Protein AF-A0A5R9KW69-F1 (afdb_monomer_lite)

Radius of gyration: 17.59 Å; chains: 1; bounding box: 43×41×33 Å

Structure (mmCIF, N/CA/C/O backbone):
data_AF-A0A5R9KW69-F1
#
_entry.id   AF-A0A5R9KW69-F1
#
loop_
_atom_site.group_PDB
_atom_site.id
_atom_site.type_symbol
_atom_site.label_atom_id
_atom_site.label_alt_id
_atom_site.label_comp_id
_atom_site.label_asym_id
_atom_site.label_entity_id
_atom_site.label_seq_id
_atom_site.pdbx_PDB_ins_code
_atom_site.Cartn_x
_atom_site.Cartn_y
_atom_site.Cartn_z
_atom_site.occupancy
_atom_site.B_iso_or_equiv
_atom_site.auth_seq_id
_atom_site.auth_comp_id
_atom_site.auth_asym_id
_atom_site.auth_atom_id
_atom_site.pdbx_PDB_model_num
ATOM 1 N N . MET A 1 1 ? -16.161 -4.107 -1.579 1.00 46.84 1 MET A N 1
ATOM 2 C CA . MET A 1 1 ? -14.809 -4.065 -2.182 1.00 46.84 1 MET A CA 1
ATOM 3 C C . MET A 1 1 ? -14.684 -3.050 -3.328 1.00 46.84 1 MET A C 1
ATOM 5 O O . MET A 1 1 ? -13.888 -2.130 -3.202 1.00 46.84 1 MET A O 1
ATOM 9 N N . SER A 1 2 ? -15.476 -3.131 -4.410 1.00 54.00 2 SER A N 1
ATOM 10 C CA . SER A 1 2 ? -15.239 -2.339 -5.645 1.00 54.00 2 SER A CA 1
ATOM 11 C C . SER A 1 2 ? -15.388 -0.804 -5.541 1.00 54.00 2 SER A C 1
ATOM 13 O O . SER A 1 2 ? -14.852 -0.079 -6.375 1.00 54.00 2 SER A O 1
ATOM 15 N N . THR A 1 3 ? -16.102 -0.280 -4.543 1.00 61.78 3 THR A N 1
ATOM 16 C CA . THR A 1 3 ? -16.333 1.169 -4.366 1.00 61.78 3 THR A CA 1
ATOM 17 C C . THR A 1 3 ? -15.214 1.877 -3.596 1.00 61.78 3 THR A C 1
ATOM 19 O O . THR A 1 3 ? -14.902 3.030 -3.895 1.00 61.78 3 THR A O 1
ATOM 22 N N . LEU A 1 4 ? -14.572 1.198 -2.639 1.00 61.28 4 LEU A N 1
ATOM 23 C CA . LEU A 1 4 ? -13.494 1.774 -1.823 1.00 61.28 4 LEU A CA 1
ATOM 24 C C . LEU A 1 4 ? -12.173 1.874 -2.595 1.00 61.28 4 LEU A C 1
ATOM 26 O O . LEU A 1 4 ? -11.487 2.883 -2.481 1.00 61.28 4 LEU A O 1
ATOM 30 N N . VAL A 1 5 ? -11.850 0.899 -3.447 1.00 62.12 5 VAL A N 1
ATOM 31 C CA . VAL A 1 5 ? -10.640 0.961 -4.291 1.00 62.12 5 VAL A CA 1
ATOM 32 C C . VAL A 1 5 ? -10.701 2.162 -5.245 1.00 62.12 5 VAL A C 1
ATOM 34 O O . VAL A 1 5 ? -9.759 2.950 -5.322 1.00 62.12 5 VAL A O 1
ATOM 37 N N . ASN A 1 6 ? -11.857 2.398 -5.878 1.00 72.81 6 ASN A N 1
ATOM 38 C CA . ASN A 1 6 ? -12.058 3.561 -6.751 1.00 72.81 6 ASN A CA 1
ATOM 39 C C . ASN A 1 6 ? -11.912 4.905 -6.016 1.00 72.81 6 ASN A C 1
ATOM 41 O O . ASN A 1 6 ? -11.406 5.876 -6.581 1.00 72.81 6 ASN A O 1
ATOM 45 N N . LYS A 1 7 ? -12.297 4.971 -4.735 1.00 84.25 7 LYS A N 1
ATOM 46 C CA . LYS A 1 7 ? -12.119 6.171 -3.901 1.00 84.25 7 LYS A CA 1
ATOM 47 C C . LYS A 1 7 ? -10.637 6.553 -3.764 1.00 84.25 7 LYS A C 1
ATOM 49 O O . LYS A 1 7 ? -10.300 7.743 -3.803 1.00 84.25 7 LYS A O 1
ATOM 54 N N . TYR A 1 8 ? -9.748 5.567 -3.639 1.00 90.81 8 TYR A N 1
ATOM 55 C CA . TYR A 1 8 ? -8.317 5.783 -3.401 1.00 90.81 8 TYR A CA 1
ATOM 56 C C . TYR A 1 8 ? -7.444 5.736 -4.659 1.00 90.81 8 TYR A C 1
ATOM 58 O O . TYR A 1 8 ? -6.237 5.910 -4.535 1.00 90.81 8 TYR A O 1
ATOM 66 N N . LEU A 1 9 ? -8.028 5.631 -5.861 1.00 91.69 9 LEU A N 1
ATOM 67 C CA . LEU A 1 9 ? -7.293 5.589 -7.133 1.00 91.69 9 LEU A CA 1
ATOM 68 C C . LEU A 1 9 ? -6.180 6.647 -7.214 1.00 91.69 9 LEU A C 1
ATOM 70 O O . LEU A 1 9 ? -6.453 7.850 -7.147 1.00 91.69 9 LEU A O 1
ATOM 74 N N . VAL A 1 10 ? -4.936 6.215 -7.395 1.00 92.81 10 VAL A N 1
ATOM 75 C CA . VAL A 1 10 ? -3.765 7.092 -7.440 1.00 92.81 10 VAL A CA 1
ATOM 76 C C . VAL A 1 10 ? -3.445 7.448 -8.891 1.00 92.81 10 VAL A C 1
ATOM 78 O O . VAL A 1 10 ? -3.017 6.606 -9.669 1.00 92.81 10 VAL A O 1
ATOM 81 N N . THR A 1 11 ? -3.637 8.711 -9.267 1.00 91.38 11 THR A N 1
ATOM 82 C CA . THR A 1 11 ? -3.391 9.184 -10.644 1.00 91.38 11 THR A CA 1
ATOM 83 C C . THR A 1 11 ? -2.125 10.022 -10.788 1.00 91.38 11 THR A C 1
ATOM 85 O O . THR A 1 11 ? -1.715 10.333 -11.900 1.00 91.38 11 THR A O 1
ATOM 88 N N . ASN A 1 12 ? -1.526 10.446 -9.674 1.00 93.62 12 ASN A N 1
ATOM 89 C CA . ASN A 1 12 ? -0.332 11.284 -9.664 1.00 93.62 12 ASN A CA 1
ATOM 90 C C . ASN A 1 12 ? 0.411 11.197 -8.326 1.00 93.62 12 ASN A C 1
ATOM 92 O O . ASN A 1 12 ? -0.147 10.804 -7.296 1.00 93.62 12 ASN A O 1
ATOM 96 N N . GLN A 1 13 ? 1.651 11.686 -8.333 1.00 94.00 13 GLN A N 1
ATOM 97 C CA . GLN A 1 13 ? 2.550 11.685 -7.179 1.00 94.00 13 GLN A CA 1
ATOM 98 C C . GLN A 1 13 ? 2.007 12.464 -5.966 1.00 94.00 13 GLN A C 1
ATOM 100 O O . GLN A 1 13 ? 2.249 12.089 -4.819 1.00 94.00 13 GLN A O 1
ATOM 105 N N . LYS A 1 14 ? 1.239 13.542 -6.179 1.00 96.12 14 LYS A N 1
ATOM 106 C CA . LYS A 1 14 ? 0.654 14.318 -5.073 1.00 96.12 14 LYS A CA 1
ATOM 107 C C . LYS A 1 14 ? -0.393 13.496 -4.319 1.00 96.12 14 LYS A C 1
ATOM 109 O O . LYS A 1 14 ? -0.407 13.502 -3.087 1.00 96.12 14 LYS A O 1
ATOM 114 N N . LYS A 1 15 ? -1.262 12.786 -5.046 1.00 94.69 15 LYS A N 1
ATOM 115 C CA . LYS A 1 15 ? -2.270 11.895 -4.459 1.00 94.69 15 LYS A CA 1
ATOM 116 C C . LYS A 1 15 ? -1.611 10.679 -3.808 1.00 94.69 15 LYS A C 1
ATOM 118 O O . LYS A 1 15 ? -1.994 10.347 -2.691 1.00 94.69 15 LYS A O 1
ATOM 123 N N . TYR A 1 16 ? -0.580 10.118 -4.441 1.00 96.31 16 TYR A N 1
ATOM 124 C CA . TYR A 1 16 ? 0.260 9.055 -3.880 1.00 96.31 16 TYR A CA 1
ATOM 125 C C . TYR A 1 16 ? 0.804 9.442 -2.496 1.00 96.31 16 TYR A C 1
ATOM 127 O O . TYR A 1 16 ? 0.484 8.796 -1.503 1.00 96.31 16 TYR A O 1
ATOM 135 N N . ARG A 1 17 ? 1.502 10.584 -2.387 1.00 96.81 17 ARG A N 1
ATOM 136 C CA . ARG A 1 17 ? 2.074 11.051 -1.110 1.00 9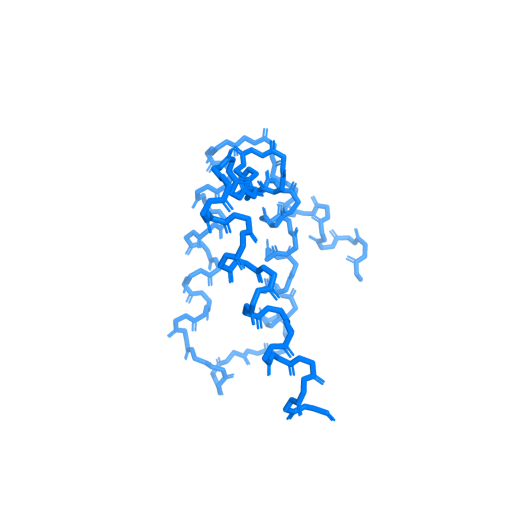6.81 17 ARG A CA 1
ATOM 137 C C . ARG A 1 17 ? 1.012 11.330 -0.046 1.00 96.81 17 ARG A C 1
ATOM 139 O O . ARG A 1 17 ? 1.224 11.061 1.132 1.00 96.81 17 ARG A O 1
ATOM 146 N N . LYS A 1 18 ? -0.143 11.870 -0.446 1.00 97.31 18 LYS A N 1
ATOM 147 C CA . LYS A 1 18 ? -1.263 12.105 0.477 1.00 97.31 18 LYS A CA 1
ATOM 148 C C . LYS A 1 18 ? -1.796 10.792 1.056 1.00 97.31 18 LYS A C 1
ATOM 150 O O . LYS A 1 18 ? -2.123 10.748 2.238 1.00 97.31 18 LYS A O 1
ATOM 155 N N . LEU A 1 19 ? -1.913 9.759 0.226 1.00 96.94 19 LEU A N 1
ATOM 156 C CA . LEU A 1 19 ? -2.429 8.458 0.640 1.00 96.94 19 LEU A CA 1
ATOM 157 C C . LEU A 1 19 ? -1.413 7.665 1.460 1.00 96.94 19 LEU A C 1
ATOM 159 O O . LEU A 1 19 ? -1.816 7.097 2.468 1.00 96.94 19 LEU A O 1
ATOM 163 N N . LEU A 1 20 ? -0.122 7.744 1.127 1.00 96.50 20 LEU A N 1
ATOM 164 C CA . LEU A 1 20 ? 0.960 7.237 1.978 1.00 96.50 20 LEU A CA 1
ATOM 165 C C . LEU A 1 20 ? 0.893 7.820 3.392 1.00 96.50 20 LEU A C 1
ATOM 167 O O . LEU A 1 20 ? 0.818 7.079 4.363 1.00 96.50 20 LEU A O 1
ATOM 171 N N . ASN A 1 21 ? 0.832 9.148 3.519 1.00 97.56 21 ASN A N 1
ATOM 172 C CA . ASN A 1 21 ? 0.742 9.790 4.833 1.00 97.56 21 ASN A CA 1
ATOM 173 C C . ASN A 1 21 ? -0.528 9.386 5.594 1.00 97.56 21 ASN A C 1
ATOM 175 O O . ASN A 1 21 ? -0.525 9.306 6.819 1.00 97.56 21 ASN A O 1
ATOM 179 N N . LYS A 1 22 ? -1.632 9.163 4.871 1.00 96.31 22 LYS A N 1
ATOM 180 C CA . LYS A 1 22 ? -2.891 8.739 5.481 1.00 96.31 22 LYS A CA 1
ATOM 181 C C . LYS A 1 22 ? -2.799 7.312 6.019 1.00 96.31 22 LYS A C 1
ATOM 183 O O . LYS A 1 22 ? -3.202 7.088 7.157 1.00 96.31 22 LYS A O 1
ATOM 188 N N . VAL A 1 23 ? -2.304 6.370 5.217 1.00 95.81 23 VAL A N 1
ATOM 189 C CA . VAL A 1 23 ? -2.190 4.974 5.653 1.00 95.81 23 VAL A CA 1
ATOM 190 C C . VAL A 1 23 ? -1.153 4.834 6.765 1.00 95.81 23 VAL A C 1
ATOM 192 O O . VAL A 1 23 ? -1.428 4.152 7.741 1.00 95.81 23 VAL A O 1
ATOM 195 N N . ASP A 1 24 ? -0.047 5.582 6.712 1.00 96.94 24 ASP A N 1
ATOM 196 C CA . ASP A 1 24 ? 0.951 5.646 7.788 1.00 96.94 24 ASP A CA 1
ATOM 197 C C . ASP A 1 24 ? 0.332 6.104 9.120 1.00 96.94 24 ASP A C 1
ATOM 199 O O . ASP A 1 24 ? 0.540 5.478 10.157 1.00 96.94 24 ASP A O 1
ATOM 203 N N . ALA A 1 25 ? -0.504 7.147 9.100 1.00 96.12 25 ALA A N 1
ATOM 204 C CA . ALA A 1 25 ? -1.202 7.608 10.299 1.00 96.12 25 ALA A CA 1
ATOM 205 C C . ALA A 1 25 ? -2.184 6.563 10.865 1.00 96.12 25 ALA A C 1
ATOM 207 O O . ALA A 1 25 ? -2.316 6.457 12.084 1.00 96.12 25 ALA A O 1
ATOM 208 N N . LEU A 1 26 ? -2.858 5.793 10.002 1.00 95.06 26 LEU A N 1
ATOM 209 C CA . LEU A 1 26 ? -3.747 4.702 10.420 1.00 95.06 26 LEU A CA 1
ATOM 210 C C . LEU A 1 26 ? -2.953 3.525 11.001 1.00 95.06 26 LEU A C 1
ATOM 212 O O . LEU A 1 26 ? -3.276 3.045 12.083 1.00 95.06 26 LEU A O 1
ATOM 216 N N . MET A 1 27 ? -1.872 3.110 10.339 1.00 93.25 27 MET A N 1
ATOM 217 C CA . MET A 1 27 ? -1.022 2.002 10.785 1.00 93.25 27 MET A CA 1
ATOM 218 C C . MET A 1 27 ? -0.314 2.310 12.108 1.00 93.25 27 MET A C 1
ATOM 220 O O . MET A 1 27 ? -0.186 1.432 12.958 1.00 93.25 27 MET A O 1
ATOM 224 N N . LYS A 1 28 ? 0.083 3.569 12.335 1.00 96.62 28 LYS A N 1
ATOM 225 C CA . LYS A 1 28 ? 0.700 4.023 13.594 1.00 96.62 28 LYS A CA 1
ATOM 226 C C . LYS A 1 28 ? -0.192 3.883 14.823 1.00 96.62 28 LYS A C 1
ATOM 228 O O . LYS A 1 28 ? 0.329 3.909 15.935 1.00 96.62 28 LYS A O 1
ATOM 233 N N . LYS A 1 29 ? -1.507 3.714 14.657 1.00 94.19 29 LYS A N 1
ATOM 234 C CA . LYS A 1 29 ? -2.396 3.383 15.779 1.00 94.19 29 LYS A CA 1
ATOM 235 C C . LYS A 1 29 ? -2.070 2.013 16.382 1.00 94.19 29 LYS A C 1
ATOM 237 O O . LYS A 1 29 ? -2.300 1.809 17.572 1.00 94.19 29 LYS A O 1
ATOM 242 N N . GLY A 1 30 ? -1.493 1.112 15.585 1.00 92.19 30 GLY A N 1
ATOM 243 C CA . GLY A 1 30 ? -1.216 -0.270 15.959 1.00 92.19 30 GLY A CA 1
ATOM 244 C C . GLY A 1 30 ? -2.447 -1.160 15.807 1.00 92.19 30 GLY A C 1
ATOM 245 O O . GLY A 1 30 ? -3.572 -0.722 16.031 1.00 92.19 30 GLY A O 1
ATOM 246 N N . GLU A 1 31 ? -2.221 -2.421 15.442 1.00 86.69 31 GLU A N 1
ATOM 247 C CA . GLU A 1 31 ? -3.260 -3.391 15.063 1.00 86.69 31 GLU A CA 1
ATOM 248 C C . GLU A 1 31 ? -4.402 -3.503 16.085 1.00 86.69 31 GLU A C 1
ATOM 250 O O . GLU A 1 31 ? -5.569 -3.467 15.711 1.00 86.69 31 GLU A O 1
ATOM 255 N N . CYS A 1 32 ? -4.084 -3.525 17.383 1.00 90.25 32 CYS A N 1
ATOM 256 C CA . CYS A 1 32 ? -5.082 -3.644 18.450 1.00 90.25 32 CYS A CA 1
ATOM 257 C C . CYS A 1 32 ? -6.021 -2.429 18.592 1.00 90.25 32 CYS A C 1
ATOM 259 O O . CYS A 1 32 ? -7.034 -2.532 19.279 1.00 90.25 32 CYS A O 1
ATOM 261 N N . ASN A 1 33 ? -5.682 -1.278 17.999 1.00 93.38 33 ASN A N 1
ATOM 262 C CA . ASN A 1 33 ? -6.405 -0.011 18.171 1.00 93.38 33 ASN A CA 1
ATOM 263 C C . ASN A 1 33 ? -7.115 0.464 16.892 1.00 93.38 33 ASN A C 1
ATOM 265 O O . ASN A 1 33 ? -7.667 1.566 16.869 1.00 93.38 33 ASN A O 1
ATOM 269 N N . VAL A 1 34 ? -7.064 -0.326 15.821 1.00 93.31 34 VAL A N 1
ATOM 270 C CA . VAL A 1 34 ? -7.685 -0.021 14.528 1.00 93.31 34 VAL A CA 1
ATOM 271 C C . VAL A 1 34 ? -9.060 -0.689 14.482 1.00 93.31 34 VAL A C 1
ATOM 273 O O . VAL A 1 34 ? -9.196 -1.863 14.822 1.00 93.31 34 VAL A O 1
ATOM 276 N N . THR A 1 35 ? -10.101 0.048 14.084 1.00 94.69 35 THR A N 1
ATOM 277 C CA . THR A 1 35 ? -11.446 -0.541 13.929 1.00 94.69 35 THR A CA 1
ATOM 278 C C . THR A 1 35 ? -11.541 -1.387 12.657 1.00 94.69 35 THR A C 1
ATOM 280 O O . THR A 1 35 ? -10.690 -1.297 11.772 1.00 94.69 35 THR A O 1
ATOM 283 N N . ALA A 1 36 ? -12.600 -2.188 12.517 1.00 92.69 36 ALA A N 1
ATOM 284 C CA . ALA A 1 36 ? -12.822 -2.965 11.297 1.00 92.69 36 ALA A CA 1
ATOM 285 C C . ALA A 1 36 ? -12.898 -2.066 10.046 1.00 92.69 36 ALA A C 1
ATOM 287 O O . ALA A 1 36 ? -12.287 -2.368 9.024 1.00 92.69 36 ALA A O 1
ATOM 288 N N . GLU A 1 37 ? -13.566 -0.915 10.146 1.00 92.38 37 GLU A N 1
ATOM 289 C CA . GLU A 1 37 ? -13.685 0.049 9.048 1.00 92.38 37 GLU A CA 1
ATOM 290 C C . GLU A 1 37 ? -12.344 0.703 8.703 1.00 92.38 37 GLU A C 1
ATOM 292 O O . GLU A 1 37 ? -12.054 0.963 7.534 1.00 92.38 37 GLU A O 1
ATOM 297 N N . GLU A 1 38 ? -11.518 0.980 9.712 1.00 93.88 38 GLU A N 1
ATOM 298 C CA . GLU A 1 38 ? -10.180 1.524 9.500 1.00 93.88 38 GLU A CA 1
ATOM 299 C C . GLU A 1 38 ? -9.245 0.481 8.883 1.00 93.88 38 GLU A C 1
ATOM 301 O O . GLU A 1 38 ? -8.430 0.831 8.034 1.00 93.88 38 GLU A O 1
ATOM 306 N N . SER A 1 39 ? -9.403 -0.796 9.236 1.00 93.50 39 SER A N 1
ATOM 307 C CA . SER A 1 39 ? -8.684 -1.909 8.610 1.00 93.50 39 SER A CA 1
ATOM 308 C C . SER A 1 39 ? -9.053 -2.056 7.129 1.00 93.50 39 SER A C 1
ATOM 310 O O . SER A 1 39 ? -8.172 -2.100 6.266 1.00 93.50 39 SER A O 1
ATOM 312 N N . ASP A 1 40 ? -10.349 -2.006 6.807 1.00 93.75 40 ASP A N 1
ATOM 313 C CA . ASP A 1 40 ? -10.832 -1.986 5.421 1.00 93.75 40 ASP A CA 1
ATOM 314 C C . ASP A 1 40 ? -10.301 -0.766 4.649 1.00 93.75 40 ASP A C 1
ATOM 316 O O . ASP A 1 40 ? -9.962 -0.855 3.464 1.00 93.75 40 ASP A O 1
ATOM 320 N N . GLU A 1 41 ? -10.200 0.389 5.313 1.00 94.31 41 GLU A N 1
ATOM 321 C CA . GLU A 1 41 ? -9.625 1.596 4.726 1.00 94.31 41 GLU A CA 1
ATOM 322 C C . GLU A 1 41 ? -8.114 1.462 4.480 1.00 94.31 41 GLU A C 1
ATOM 324 O O . GLU A 1 41 ? -7.649 1.846 3.403 1.00 94.31 41 GLU A O 1
ATOM 329 N N . ILE A 1 42 ? -7.356 0.890 5.422 1.00 95.12 42 ILE A N 1
ATOM 330 C CA . ILE A 1 42 ? -5.927 0.587 5.252 1.00 95.12 42 ILE A CA 1
ATOM 331 C C . ILE A 1 42 ? -5.735 -0.321 4.038 1.00 95.12 42 ILE A C 1
ATOM 333 O O . ILE A 1 42 ? -4.940 0.009 3.156 1.00 95.12 42 ILE A O 1
ATOM 337 N N . LEU A 1 43 ? -6.498 -1.415 3.951 1.00 94.69 43 LEU A N 1
ATOM 338 C CA . LEU A 1 43 ? -6.410 -2.364 2.844 1.00 94.69 43 LEU A CA 1
ATOM 339 C C . LEU A 1 43 ? -6.716 -1.690 1.500 1.00 94.69 43 LEU A C 1
ATOM 341 O O . LEU A 1 43 ? -5.968 -1.848 0.535 1.00 94.69 43 LEU A O 1
ATOM 345 N N . ALA A 1 44 ? -7.788 -0.899 1.429 1.00 95.06 44 ALA A N 1
ATOM 346 C CA . ALA A 1 44 ? -8.169 -0.216 0.198 1.00 95.06 44 ALA A CA 1
ATOM 347 C C . ALA A 1 44 ? -7.118 0.813 -0.258 1.00 95.06 44 ALA A C 1
ATOM 349 O O . ALA A 1 44 ? -6.872 0.944 -1.459 1.00 95.06 44 ALA A O 1
ATOM 350 N N . ILE A 1 45 ? -6.485 1.532 0.678 1.00 95.81 45 ILE A N 1
ATOM 351 C CA . ILE A 1 45 ? -5.395 2.462 0.359 1.00 95.81 45 ILE A CA 1
ATOM 352 C C . ILE A 1 45 ? -4.145 1.695 -0.086 1.00 95.81 45 ILE A C 1
ATOM 354 O O . ILE A 1 45 ? -3.542 2.073 -1.089 1.00 95.81 45 ILE A O 1
ATOM 358 N N . ALA A 1 46 ? -3.778 0.616 0.610 1.00 95.25 46 ALA A N 1
ATOM 359 C CA . ALA A 1 46 ? -2.609 -0.198 0.285 1.00 95.25 46 ALA A CA 1
ATOM 360 C C . ALA A 1 46 ? -2.694 -0.783 -1.133 1.00 95.25 46 ALA A C 1
ATOM 362 O O . ALA A 1 46 ? -1.740 -0.670 -1.899 1.00 95.25 46 ALA A O 1
ATOM 363 N N . LEU A 1 47 ? -3.856 -1.318 -1.525 1.00 95.44 47 LEU A N 1
ATOM 364 C CA . LEU A 1 47 ? -4.078 -1.831 -2.882 1.00 95.44 47 LEU A CA 1
ATOM 365 C C . LEU A 1 47 ? -3.940 -0.736 -3.951 1.00 95.44 47 LEU A C 1
ATOM 367 O O . LEU A 1 47 ? -3.326 -0.961 -4.992 1.00 95.44 47 LEU A O 1
ATOM 371 N N . ALA A 1 48 ? -4.471 0.462 -3.692 1.00 94.56 48 ALA A N 1
ATOM 372 C CA . ALA A 1 48 ? -4.371 1.578 -4.630 1.00 94.56 48 ALA A CA 1
ATOM 373 C C . ALA A 1 48 ? -2.933 2.116 -4.765 1.00 94.56 48 ALA A C 1
ATOM 375 O O . ALA A 1 48 ? -2.527 2.524 -5.855 1.00 94.56 48 ALA A O 1
ATOM 376 N N . LEU A 1 49 ? -2.165 2.126 -3.669 1.00 95.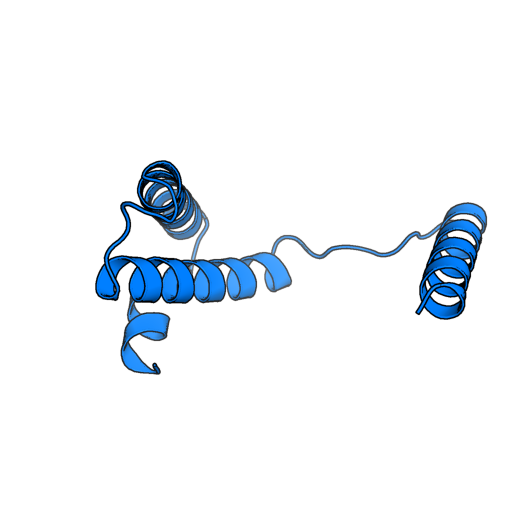12 49 LEU A N 1
ATOM 377 C CA . LEU A 1 49 ? -0.742 2.470 -3.688 1.00 95.12 49 LEU A CA 1
ATOM 378 C C . LEU A 1 49 ? 0.059 1.422 -4.465 1.00 95.12 49 LEU A C 1
ATOM 380 O O . LEU A 1 49 ? 0.802 1.801 -5.365 1.00 95.12 49 LEU A O 1
ATOM 384 N N . LEU A 1 50 ? -0.166 0.131 -4.200 1.00 93.06 50 LEU A N 1
ATOM 385 C CA . LEU A 1 50 ? 0.514 -0.967 -4.887 1.00 93.06 50 LEU A CA 1
ATOM 386 C C . LEU A 1 50 ? 0.323 -0.897 -6.408 1.00 93.06 50 LEU A C 1
ATOM 388 O O . LEU A 1 50 ? 1.290 -1.017 -7.155 1.00 93.06 50 LEU A O 1
ATOM 392 N N . GLU A 1 51 ? -0.902 -0.648 -6.883 1.00 92.44 51 GLU A N 1
ATOM 393 C CA . GLU A 1 51 ? -1.170 -0.535 -8.324 1.00 92.44 51 GLU A CA 1
ATOM 394 C C . GLU A 1 51 ? -0.397 0.629 -8.975 1.00 92.44 51 GLU A C 1
ATOM 396 O O . GLU A 1 51 ? 0.055 0.539 -10.120 1.00 92.44 51 GLU A O 1
ATOM 401 N N . TYR A 1 52 ? -0.229 1.738 -8.251 1.00 93.44 52 TYR A N 1
ATOM 402 C CA . TYR A 1 52 ? 0.578 2.863 -8.714 1.00 93.44 52 TYR A CA 1
ATOM 403 C C . TYR A 1 52 ? 2.069 2.530 -8.700 1.00 93.44 52 TYR A C 1
ATOM 405 O O . TYR A 1 52 ? 2.769 2.832 -9.668 1.00 93.44 52 TYR A O 1
ATOM 413 N N . GLU A 1 53 ? 2.551 1.896 -7.632 1.00 93.88 53 GLU A N 1
ATOM 414 C CA . GLU A 1 53 ? 3.959 1.546 -7.447 1.00 93.88 53 GLU A CA 1
ATOM 415 C C . GLU A 1 53 ? 4.436 0.527 -8.474 1.00 93.88 53 GLU A C 1
ATOM 417 O O . GLU A 1 53 ? 5.482 0.734 -9.076 1.00 93.88 53 GLU A O 1
ATOM 422 N N . GLN A 1 54 ? 3.631 -0.488 -8.789 1.00 91.19 54 GLN A N 1
ATOM 423 C CA . GLN A 1 54 ? 3.950 -1.459 -9.842 1.00 91.19 54 GLN A CA 1
ATOM 424 C C . GLN A 1 54 ? 4.225 -0.801 -11.203 1.00 91.19 54 GLN A C 1
ATOM 426 O O . GLN A 1 54 ? 5.030 -1.306 -11.981 1.00 91.19 54 GLN A O 1
ATOM 431 N N . LYS A 1 55 ? 3.576 0.334 -11.495 1.00 90.62 55 LYS A N 1
ATOM 432 C CA . LYS A 1 55 ? 3.748 1.074 -12.755 1.00 90.62 55 LYS A CA 1
ATO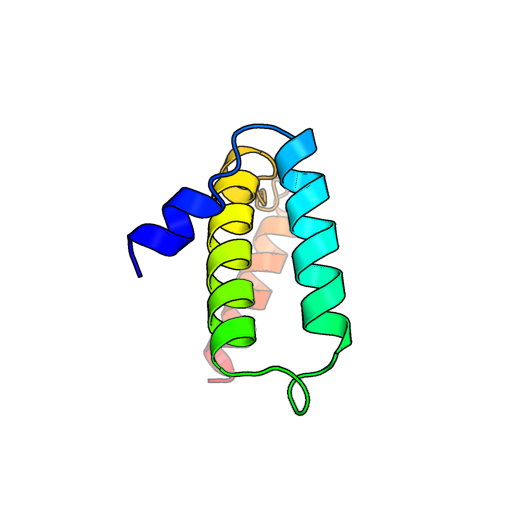M 433 C C . LYS A 1 55 ? 4.903 2.082 -12.710 1.00 90.62 55 LYS A C 1
ATOM 435 O O . LYS A 1 55 ? 5.479 2.370 -13.753 1.00 90.62 55 LYS A O 1
ATOM 440 N N . HIS A 1 56 ? 5.216 2.647 -11.540 1.00 92.19 56 HIS A N 1
ATOM 441 C CA . HIS A 1 56 ? 6.145 3.784 -11.407 1.00 92.19 56 HIS A CA 1
ATOM 442 C C . HIS A 1 56 ? 7.477 3.443 -10.725 1.00 92.19 56 HIS A C 1
ATOM 444 O O . HIS A 1 56 ? 8.462 4.144 -10.945 1.00 92.19 56 HIS A O 1
ATOM 450 N N . PHE A 1 57 ? 7.516 2.389 -9.914 1.00 89.06 57 PHE A N 1
ATOM 451 C CA . PHE A 1 57 ? 8.679 1.930 -9.154 1.00 89.06 57 PHE A CA 1
ATOM 452 C C . PHE A 1 57 ? 8.870 0.417 -9.360 1.00 89.06 57 PHE A C 1
ATOM 454 O O . PHE A 1 57 ? 8.695 -0.366 -8.425 1.00 89.06 57 PHE A O 1
ATOM 461 N N . PRO A 1 58 ? 9.177 -0.026 -10.594 1.00 85.88 58 PRO A N 1
ATOM 462 C CA . PRO A 1 58 ? 9.349 -1.443 -10.872 1.00 85.88 58 PRO A CA 1
ATOM 463 C C . PRO A 1 58 ? 10.533 -2.005 -10.078 1.00 85.88 58 PRO A C 1
AT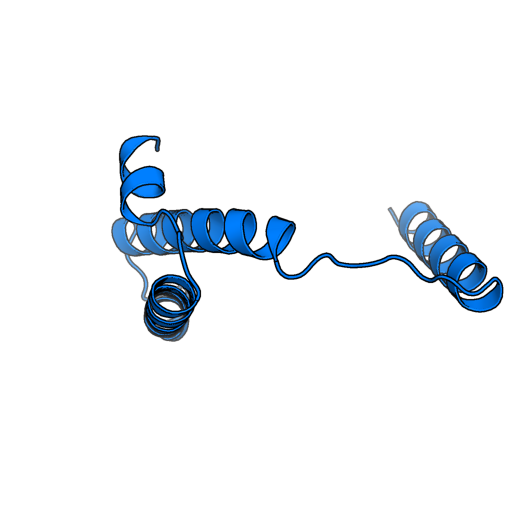OM 465 O O . PRO A 1 58 ? 11.631 -1.447 -10.099 1.00 85.88 58 PRO A O 1
ATOM 468 N N . ILE A 1 59 ? 10.315 -3.138 -9.411 1.00 82.25 59 ILE A N 1
ATOM 469 C CA . ILE A 1 59 ? 11.398 -3.918 -8.811 1.00 82.25 59 ILE A CA 1
ATOM 470 C C . ILE A 1 59 ? 12.090 -4.659 -9.953 1.00 82.25 59 ILE A C 1
ATOM 472 O O . ILE A 1 59 ? 11.575 -5.647 -10.475 1.00 82.25 59 ILE A O 1
ATOM 476 N N . THR A 1 60 ? 13.232 -4.142 -10.391 1.00 86.00 60 THR A N 1
ATOM 477 C CA . THR A 1 60 ? 14.034 -4.781 -11.435 1.00 86.00 60 THR A CA 1
ATOM 478 C C . THR A 1 60 ? 14.844 -5.923 -10.841 1.00 86.00 60 THR A C 1
ATOM 480 O O . THR A 1 60 ? 15.488 -5.753 -9.806 1.00 86.00 60 THR A O 1
ATOM 483 N N . GLY A 1 61 ? 14.844 -7.070 -11.519 1.00 86.69 61 GLY A N 1
ATOM 484 C CA . GLY A 1 61 ? 15.744 -8.169 -11.185 1.00 86.69 61 GLY A CA 1
ATOM 485 C C . GLY A 1 61 ? 17.221 -7.792 -11.380 1.00 86.69 61 GLY A C 1
ATOM 486 O O . GLY A 1 61 ? 17.528 -6.778 -12.019 1.00 86.69 61 GLY A O 1
ATOM 487 N N . PRO A 1 62 ? 18.145 -8.602 -10.842 1.00 92.12 62 PRO A N 1
ATOM 488 C CA . PRO A 1 62 ? 19.571 -8.411 -11.064 1.00 92.12 62 PRO A CA 1
ATOM 489 C C . PRO A 1 62 ? 19.907 -8.524 -12.557 1.00 92.12 62 PRO A C 1
ATOM 491 O O . PRO A 1 62 ? 19.394 -9.389 -13.262 1.00 92.12 62 PRO A O 1
ATOM 494 N N . THR A 1 63 ? 20.788 -7.650 -13.042 1.00 92.19 63 THR A N 1
ATOM 495 C CA . THR A 1 63 ? 21.239 -7.639 -14.447 1.00 92.19 63 THR A CA 1
ATOM 496 C C 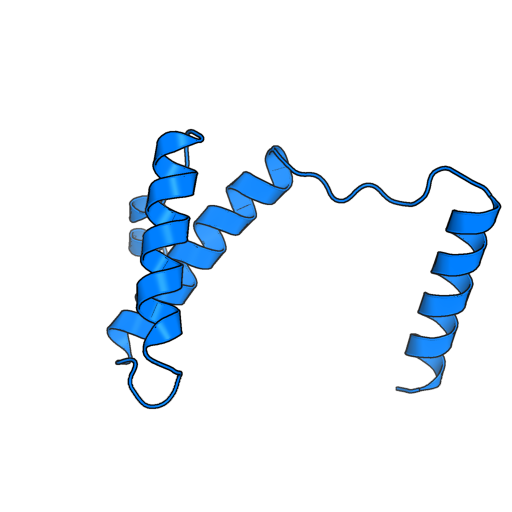. THR A 1 63 ? 22.633 -8.235 -14.635 1.00 92.19 63 THR A C 1
ATOM 498 O O . THR A 1 63 ? 23.087 -8.378 -15.768 1.00 92.19 63 THR A O 1
ATOM 501 N N . THR A 1 64 ? 23.340 -8.533 -13.544 1.00 96.19 64 THR A N 1
ATOM 502 C CA . THR A 1 64 ? 24.671 -9.150 -13.564 1.00 96.19 64 THR A CA 1
ATOM 503 C C . THR A 1 64 ? 24.560 -10.659 -13.413 1.00 96.19 64 THR A C 1
ATOM 505 O O . THR A 1 64 ? 23.626 -11.157 -12.784 1.00 96.19 64 THR A O 1
ATOM 508 N N . LEU A 1 65 ? 25.527 -11.395 -13.963 1.00 92.94 65 LEU A N 1
ATOM 509 C CA . LEU A 1 65 ? 25.575 -12.851 -13.820 1.00 92.94 65 LEU A CA 1
ATOM 510 C C . LEU A 1 65 ? 25.679 -13.261 -12.349 1.00 92.94 65 LEU A C 1
ATOM 512 O O . LEU A 1 65 ? 24.989 -14.182 -11.924 1.00 92.94 65 LEU A O 1
ATOM 516 N N . GLU A 1 66 ? 26.488 -12.544 -11.568 1.00 96.56 66 GLU A N 1
ATOM 517 C CA . GLU A 1 66 ? 26.641 -12.775 -10.133 1.00 96.56 66 GLU A CA 1
ATOM 518 C C . GLU A 1 66 ? 25.316 -12.560 -9.398 1.00 96.56 66 GLU A C 1
ATOM 520 O O . GLU A 1 66 ? 24.904 -13.411 -8.617 1.00 96.56 66 GLU A O 1
ATOM 525 N N . GLY A 1 67 ? 24.602 -11.471 -9.697 1.00 94.50 67 GLY A N 1
ATOM 526 C CA . GLY A 1 67 ? 23.324 -11.177 -9.053 1.00 94.50 67 GLY A CA 1
ATOM 527 C C . GLY A 1 67 ? 22.231 -12.176 -9.435 1.00 94.50 67 GLY A C 1
ATOM 528 O O . GLY A 1 67 ? 21.422 -12.553 -8.590 1.00 94.50 67 GLY A O 1
ATOM 529 N N . ILE A 1 68 ? 22.220 -12.643 -10.688 1.00 96.31 68 ILE A N 1
ATOM 530 C CA . ILE A 1 68 ? 21.314 -13.708 -11.138 1.00 96.31 68 ILE A CA 1
ATOM 531 C C . ILE A 1 68 ? 21.611 -15.005 -10.372 1.00 96.31 68 ILE A C 1
ATOM 533 O O . ILE A 1 68 ? 20.693 -15.614 -9.828 1.00 96.31 68 ILE A O 1
ATOM 537 N N . ALA A 1 69 ? 22.885 -15.392 -10.260 1.00 95.12 69 ALA A N 1
ATOM 538 C CA . ALA A 1 69 ? 23.289 -16.587 -9.522 1.00 95.12 69 ALA A CA 1
ATOM 539 C C . ALA A 1 69 ? 22.937 -16.502 -8.024 1.00 95.12 69 ALA A C 1
ATOM 541 O O . ALA A 1 69 ? 22.449 -17.473 -7.446 1.00 95.12 69 ALA A O 1
ATOM 542 N N . GLU A 1 70 ? 23.139 -15.342 -7.392 1.00 95.06 70 GLU A N 1
ATOM 543 C CA . GLU A 1 70 ? 22.762 -15.109 -5.993 1.00 95.06 70 GLU A CA 1
ATOM 544 C C . GLU A 1 70 ? 21.254 -15.256 -5.765 1.00 95.06 70 GLU A C 1
ATOM 546 O O . GLU A 1 70 ? 20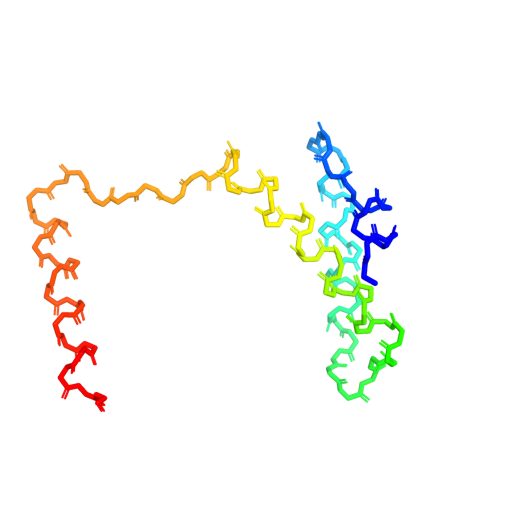.843 -15.894 -4.788 1.00 95.06 70 GLU A O 1
ATOM 551 N N . LEU A 1 71 ? 20.438 -14.705 -6.672 1.00 93.88 71 LEU A N 1
ATOM 552 C CA . LEU A 1 71 ? 18.983 -14.814 -6.610 1.00 93.88 71 LEU A CA 1
ATOM 553 C C . LEU A 1 71 ? 18.535 -16.275 -6.743 1.00 93.88 71 LEU A C 1
ATOM 555 O O . LEU A 1 71 ? 17.800 -16.758 -5.883 1.00 93.88 71 LEU A O 1
ATOM 559 N N . GLU A 1 72 ? 19.047 -17.012 -7.733 1.00 93.69 72 GLU A N 1
ATOM 560 C CA . GLU A 1 72 ? 18.728 -18.436 -7.910 1.00 93.69 72 GLU A CA 1
ATOM 561 C C . GLU A 1 72 ? 19.122 -19.280 -6.688 1.00 93.69 72 GLU A C 1
ATOM 563 O O . GLU A 1 72 ? 18.385 -20.172 -6.259 1.00 93.69 72 GLU A O 1
ATOM 568 N N . MET A 1 73 ? 20.289 -19.011 -6.093 1.00 94.06 73 MET A N 1
ATOM 569 C CA . MET A 1 73 ? 20.723 -19.702 -4.877 1.00 94.06 73 MET A CA 1
ATOM 570 C C . MET A 1 73 ? 19.813 -19.393 -3.687 1.00 94.06 73 MET A C 1
ATOM 572 O O . MET A 1 73 ? 19.551 -20.276 -2.868 1.00 94.06 73 MET A O 1
ATOM 576 N N . TYR A 1 74 ? 19.357 -18.147 -3.557 1.00 93.88 74 TYR A N 1
ATOM 577 C CA . TYR A 1 74 ? 18.424 -17.753 -2.508 1.00 93.88 74 TYR A CA 1
ATOM 578 C C . TYR A 1 74 ? 17.064 -18.444 -2.673 1.00 93.88 74 TYR A C 1
ATOM 580 O O . TYR A 1 74 ? 16.561 -19.018 -1.707 1.00 93.88 74 TYR A O 1
ATOM 588 N N . GLU A 1 75 ? 16.521 -18.470 -3.890 1.00 92.69 75 GLU A N 1
ATOM 589 C CA . GLU A 1 75 ? 15.259 -19.146 -4.209 1.00 92.69 75 GLU A CA 1
ATOM 590 C C . GLU A 1 75 ? 15.320 -20.653 -3.924 1.00 92.69 75 GLU A C 1
ATOM 592 O O . GLU A 1 75 ? 14.407 -21.202 -3.305 1.00 92.69 75 GLU A O 1
ATOM 597 N N . LYS A 1 76 ? 16.423 -21.327 -4.286 1.00 92.88 76 LYS A N 1
ATOM 598 C CA . LYS A 1 76 ? 16.629 -22.748 -3.949 1.00 92.88 76 LYS A CA 1
ATOM 599 C C . LYS A 1 76 ? 16.626 -22.992 -2.441 1.00 92.88 76 LYS A C 1
ATOM 601 O O . LYS A 1 76 ? 15.927 -23.887 -1.979 1.00 92.88 76 LYS A O 1
ATOM 606 N N . ARG A 1 77 ? 17.338 -22.165 -1.665 1.00 92.75 77 ARG A N 1
ATOM 607 C CA . ARG A 1 77 ? 17.367 -22.285 -0.196 1.00 92.75 77 ARG A CA 1
ATOM 608 C C . ARG A 1 77 ? 15.998 -22.084 0.446 1.00 92.75 77 ARG A C 1
ATOM 610 O O . ARG A 1 77 ? 15.730 -22.697 1.474 1.00 92.75 77 ARG A O 1
ATOM 617 N N . LEU A 1 78 ? 15.156 -21.211 -0.107 1.00 91.56 78 LEU A N 1
ATOM 618 C CA . LEU A 1 78 ? 13.782 -21.066 0.373 1.00 91.56 78 LEU A CA 1
ATOM 619 C C . LEU A 1 78 ? 12.990 -22.348 0.111 1.00 91.56 78 LEU A C 1
ATOM 621 O O . LEU A 1 78 ? 12.415 -22.892 1.043 1.00 91.56 78 LEU A O 1
ATOM 625 N N . ASN A 1 79 ? 13.030 -22.872 -1.115 1.00 87.50 79 ASN A N 1
ATOM 626 C CA . ASN A 1 79 ? 12.261 -24.058 -1.503 1.00 87.50 79 ASN A CA 1
ATOM 627 C C . ASN A 1 79 ? 12.695 -25.355 -0.801 1.00 87.50 79 ASN A C 1
ATOM 629 O O . ASN A 1 79 ? 11.908 -26.287 -0.727 1.00 87.50 79 ASN A O 1
ATOM 633 N N . GLU A 1 80 ? 13.930 -25.439 -0.304 1.00 79.06 80 GLU A N 1
ATOM 634 C CA . GLU A 1 80 ? 14.420 -26.598 0.459 1.00 79.06 80 GLU A CA 1
ATOM 635 C C . GLU A 1 80 ? 14.005 -26.576 1.944 1.00 79.06 80 GLU A C 1
ATOM 637 O O . GLU A 1 80 ? 14.075 -27.606 2.611 1.00 79.06 80 GLU A O 1
ATOM 642 N N . ASN A 1 81 ? 13.590 -25.418 2.475 1.00 61.78 81 ASN A N 1
ATOM 643 C CA . ASN A 1 81 ? 13.238 -25.229 3.890 1.00 61.78 81 ASN A CA 1
ATOM 644 C C . ASN A 1 81 ? 11.718 -25.198 4.159 1.00 61.78 81 ASN A C 1
ATOM 646 O O . ASN A 1 81 ? 11.314 -24.938 5.296 1.00 61.78 81 ASN A O 1
ATOM 650 N N . PHE A 1 82 ? 10.892 -25.460 3.143 1.00 52.59 82 PHE A N 1
ATOM 651 C CA . PHE A 1 82 ? 9.431 -25.582 3.220 1.00 52.59 82 PHE A CA 1
ATOM 652 C C . PHE A 1 82 ? 8.978 -26.929 2.652 1.00 52.59 82 PHE A C 1
ATOM 654 O O . PHE A 1 82 ? 7.939 -27.432 3.135 1.00 52.59 82 PHE A O 1
#

pLDDT: mean 89.76, std 10.84, range [46.84, 97.56]

Sequence (82 aa):
MSTLVNKYLVTNQKKYRKLLNKVDALMKKGECNVTAEESDEILAIALALLEYEQKHFPITGPTTLEGIAELEMYEKRLNENF

Organism: NCBI:txid1979387

Secondary structure (DSSP, 8-state):
-HHHHHHH---SHHHHHHHHHHHHHHHTT-GGG--HHHHHHHHHHHHHHHHHHHHHS--PPP-SHHHHHHHHHHHHHHHH--

Foldseek 3Di:
DVPLLVVLADDDPVSLVVLVVVLVVLCVCPPVRHDPVSVVNNVSSVVNNVVVCVVVPPPDQDPDPVSVVVVVVVVVVVVVVD